Protein AF-A0A7V7MZT5-F1 (afdb_monomer)

Mean predicted aligned error: 3.92 Å

Radius of gyration: 12.06 Å; Cα contacts (8 Å, |Δi|>4): 70; chains: 1; bounding box: 26×33×23 Å

pLDDT: mean 92.18, std 10.27, range [41.91, 97.88]

Nearest PDB structures (foldseek):
  7bwf-assembly1_C  TM=8.085E-01  e=3.974E-01  Staphylococcus aureus
  7cua-assembly1_B  TM=7.584E-01  e=3.243E-01  Staphylococcus aureus subsp. aureus NCTC 8325

Structure (mmCIF, N/CA/C/O backbone):
data_AF-A0A7V7MZT5-F1
#
_entry.id   AF-A0A7V7MZT5-F1
#
loop_
_atom_site.group_PDB
_atom_site.id
_atom_site.type_symbol
_atom_site.label_atom_id
_atom_site.label_alt_id
_atom_site.label_comp_id
_atom_site.label_asym_id
_atom_site.label_entity_id
_atom_site.label_seq_id
_atom_site.pdbx_PDB_ins_code
_atom_site.Cartn_x
_atom_site.Cartn_y
_atom_site.Cartn_z
_atom_site.occupancy
_atom_site.B_iso_or_equiv
_atom_site.auth_seq_id
_atom_site.auth_comp_id
_atom_site.auth_asym_id
_atom_site.auth_atom_id
_atom_site.pdbx_PDB_model_num
ATOM 1 N N . MET A 1 1 ? -6.000 24.950 10.019 1.00 41.91 1 MET A N 1
ATOM 2 C CA . MET A 1 1 ? -6.700 23.649 10.011 1.00 41.91 1 MET A CA 1
ATOM 3 C C . MET A 1 1 ? -5.668 22.616 10.423 1.00 41.91 1 MET A C 1
ATOM 5 O O . MET A 1 1 ? -4.616 22.584 9.801 1.00 41.91 1 MET A O 1
ATOM 9 N N . GLN A 1 2 ? -5.864 21.890 11.525 1.00 47.22 2 GLN A N 1
ATOM 10 C CA . GLN A 1 2 ? -4.967 20.776 11.845 1.00 47.22 2 GLN A CA 1
ATOM 11 C C . GLN A 1 2 ? -5.252 19.677 10.815 1.00 47.22 2 GLN A C 1
ATOM 13 O O . GLN A 1 2 ? -6.333 19.097 10.844 1.00 47.22 2 GLN A O 1
ATOM 18 N N . ASN A 1 3 ? -4.334 19.441 9.872 1.00 56.28 3 ASN A N 1
ATOM 19 C CA . ASN A 1 3 ? -4.401 18.263 9.010 1.00 56.28 3 ASN A CA 1
ATOM 20 C C . ASN A 1 3 ? -4.243 17.045 9.923 1.00 56.28 3 ASN A C 1
ATOM 22 O O . ASN A 1 3 ? -3.140 16.767 10.394 1.00 56.28 3 ASN A O 1
ATOM 26 N N . MET A 1 4 ? -5.343 16.352 10.217 1.00 69.25 4 MET A N 1
ATOM 27 C CA . MET A 1 4 ? -5.283 15.028 10.826 1.00 69.25 4 MET A CA 1
ATOM 28 C C . MET A 1 4 ? -4.600 14.095 9.827 1.00 69.25 4 MET A C 1
ATOM 30 O O . MET A 1 4 ? -5.239 13.595 8.908 1.00 69.25 4 MET A O 1
ATOM 34 N N . LYS A 1 5 ? -3.289 13.906 9.990 1.00 83.06 5 LYS A N 1
ATOM 35 C CA . LYS A 1 5 ? -2.554 12.858 9.290 1.00 83.06 5 LYS A CA 1
ATOM 36 C C . LYS A 1 5 ? -2.774 11.539 10.012 1.00 83.06 5 LYS A C 1
ATOM 38 O O . LYS A 1 5 ? -2.649 11.462 11.235 1.00 83.06 5 LYS A O 1
ATOM 43 N N . TRP A 1 6 ? -3.100 10.513 9.249 1.00 91.69 6 TRP A N 1
ATOM 44 C CA . TRP A 1 6 ? -3.162 9.144 9.727 1.00 91.69 6 TRP A CA 1
ATOM 45 C C . TRP A 1 6 ? -1.746 8.594 9.863 1.00 91.69 6 TRP A C 1
ATOM 47 O O . TRP A 1 6 ? -0.843 8.969 9.120 1.00 91.69 6 TRP A O 1
ATOM 57 N N . THR A 1 7 ? -1.539 7.696 10.821 1.00 93.25 7 THR A N 1
ATOM 58 C CA . THR A 1 7 ? -0.281 6.954 10.937 1.00 93.25 7 THR A CA 1
ATOM 59 C C . THR A 1 7 ? -0.446 5.588 10.291 1.00 93.25 7 THR A C 1
ATOM 61 O O . THR A 1 7 ? -1.244 4.774 10.762 1.00 93.25 7 THR A O 1
ATOM 64 N N . VAL A 1 8 ? 0.336 5.309 9.249 1.00 93.75 8 VAL A N 1
ATOM 65 C CA . VAL A 1 8 ? 0.353 4.001 8.589 1.00 93.75 8 VAL A CA 1
ATOM 66 C C . VAL A 1 8 ? 1.541 3.194 9.101 1.00 93.75 8 VAL A C 1
ATOM 68 O O . VAL A 1 8 ? 2.698 3.556 8.923 1.00 93.75 8 VAL A O 1
ATOM 71 N N . ASN A 1 9 ? 1.260 2.064 9.749 1.00 94.12 9 ASN A N 1
ATOM 72 C CA . ASN A 1 9 ? 2.295 1.200 10.309 1.00 94.12 9 ASN A CA 1
ATOM 73 C C . ASN A 1 9 ? 2.463 -0.071 9.471 1.00 94.12 9 ASN A C 1
ATOM 75 O O . ASN A 1 9 ? 1.612 -0.963 9.469 1.00 94.12 9 ASN A O 1
ATOM 79 N N . LEU A 1 10 ? 3.610 -0.202 8.804 1.00 93.56 10 LEU A N 1
ATOM 80 C CA . LEU A 1 10 ? 3.985 -1.433 8.113 1.00 93.56 10 LEU A CA 1
ATOM 81 C C . LEU A 1 10 ? 4.390 -2.512 9.120 1.00 93.56 10 LEU A C 1
ATOM 83 O O . LEU A 1 10 ? 5.418 -2.426 9.792 1.00 93.56 10 LEU A O 1
ATOM 87 N N . THR A 1 11 ? 3.626 -3.604 9.174 1.00 95.69 11 THR A N 1
ATOM 88 C CA . THR A 1 11 ? 4.057 -4.771 9.953 1.00 95.69 11 THR A CA 1
ATOM 89 C C . THR A 1 11 ? 5.382 -5.317 9.413 1.00 95.69 11 THR A C 1
ATOM 91 O O . THR A 1 11 ? 5.626 -5.340 8.204 1.00 95.69 11 THR A O 1
ATOM 94 N N . ARG A 1 12 ? 6.217 -5.887 10.292 1.00 95.94 12 ARG A N 1
ATOM 95 C CA . ARG A 1 12 ? 7.486 -6.528 9.893 1.00 95.94 12 ARG A CA 1
ATOM 96 C C . ARG A 1 12 ? 7.300 -7.573 8.783 1.00 95.94 12 ARG A C 1
ATOM 98 O O . ARG A 1 12 ? 8.181 -7.758 7.945 1.00 95.94 12 ARG A O 1
ATOM 105 N N . LYS A 1 13 ? 6.159 -8.271 8.779 1.00 95.88 13 LYS A N 1
ATOM 106 C CA . LYS A 1 13 ? 5.796 -9.260 7.753 1.00 95.88 13 LYS A CA 1
ATOM 107 C C . LYS A 1 13 ? 5.457 -8.596 6.417 1.00 95.88 13 LYS A C 1
ATOM 109 O O . LYS A 1 13 ? 5.882 -9.116 5.388 1.00 95.88 13 LYS A O 1
ATOM 114 N N . ALA A 1 14 ? 4.711 -7.491 6.432 1.00 95.00 14 ALA A N 1
ATOM 115 C CA . ALA A 1 14 ? 4.390 -6.721 5.233 1.00 95.00 14 ALA A CA 1
ATOM 116 C C . ALA A 1 14 ? 5.659 -6.128 4.613 1.00 95.00 14 ALA A C 1
ATOM 118 O O . ALA A 1 14 ? 5.932 -6.398 3.448 1.00 95.00 14 ALA A O 1
ATOM 119 N N . TYR A 1 15 ? 6.498 -5.470 5.420 1.00 96.06 15 TYR A N 1
ATOM 120 C CA . TYR A 1 15 ? 7.772 -4.907 4.968 1.00 96.06 15 TYR A CA 1
ATOM 121 C C . TYR A 1 15 ? 8.670 -5.960 4.300 1.00 96.06 15 TYR A C 1
ATOM 123 O O . TYR A 1 15 ? 9.077 -5.806 3.154 1.00 96.06 15 TYR A O 1
ATOM 131 N N . LYS A 1 16 ? 8.892 -7.109 4.959 1.00 97.19 16 LYS A N 1
ATOM 132 C CA . LYS A 1 16 ? 9.698 -8.212 4.397 1.00 97.19 16 LYS A CA 1
ATOM 133 C C . LYS A 1 16 ? 9.151 -8.783 3.087 1.00 97.19 16 LYS A C 1
ATOM 135 O O . LYS A 1 16 ? 9.914 -9.391 2.338 1.00 97.19 16 LYS A O 1
ATOM 140 N N . LYS A 1 17 ? 7.839 -8.692 2.852 1.00 96.19 17 LYS A N 1
ATOM 141 C CA . LYS A 1 17 ? 7.230 -9.102 1.583 1.00 96.19 17 LYS A CA 1
ATOM 142 C C . LYS A 1 17 ? 7.408 -8.020 0.527 1.00 96.19 17 LYS A C 1
ATOM 144 O O . LYS A 1 17 ? 7.767 -8.371 -0.587 1.00 96.19 17 LYS A O 1
ATOM 149 N N . LEU A 1 18 ? 7.193 -6.756 0.890 1.00 95.94 18 LEU A N 1
ATOM 150 C CA . LEU A 1 18 ? 7.266 -5.609 -0.010 1.00 95.94 18 LEU A CA 1
ATOM 151 C C . LEU A 1 18 ? 8.641 -5.490 -0.670 1.00 95.94 18 LEU A C 1
ATOM 153 O O . LEU A 1 18 ? 8.716 -5.488 -1.892 1.00 95.94 18 LEU A O 1
ATOM 157 N N . ILE A 1 19 ? 9.718 -5.550 0.119 1.00 96.62 19 ILE A N 1
ATOM 158 C CA . ILE A 1 19 ? 11.100 -5.433 -0.384 1.00 96.62 19 ILE A CA 1
ATOM 159 C C . ILE A 1 19 ? 11.518 -6.555 -1.354 1.00 96.62 19 ILE A C 1
ATOM 161 O O . ILE A 1 19 ? 12.570 -6.480 -1.977 1.00 96.62 19 ILE A O 1
ATOM 165 N N . LYS A 1 20 ? 10.732 -7.637 -1.449 1.00 96.94 20 LYS A N 1
ATOM 166 C CA . LYS A 1 20 ? 10.966 -8.753 -2.381 1.00 96.94 20 LYS A CA 1
ATOM 167 C C . LYS A 1 20 ? 10.185 -8.608 -3.687 1.00 96.94 20 LYS A C 1
ATOM 169 O O . LYS A 1 20 ? 10.331 -9.450 -4.571 1.00 96.94 20 LYS A O 1
ATOM 174 N N 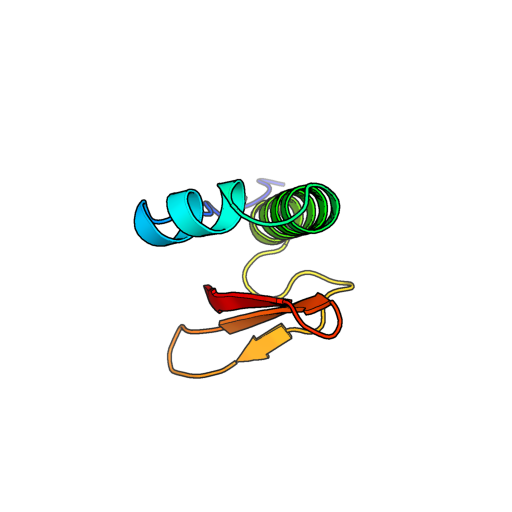. LEU A 1 21 ? 9.298 -7.621 -3.783 1.00 96.31 21 LEU A N 1
ATOM 175 C CA . LEU A 1 21 ? 8.501 -7.370 -4.977 1.00 96.31 21 LEU A CA 1
ATOM 176 C C . LEU A 1 21 ? 9.299 -6.531 -5.984 1.00 96.31 21 LEU A C 1
ATOM 178 O O . LEU A 1 21 ? 10.271 -5.878 -5.603 1.00 96.31 21 LEU A O 1
ATOM 182 N N . PRO A 1 22 ? 8.904 -6.523 -7.269 1.00 97.62 22 PRO A N 1
ATOM 183 C CA . PRO A 1 22 ? 9.508 -5.629 -8.253 1.00 97.62 22 PRO A CA 1
ATOM 184 C C . PRO A 1 22 ? 9.454 -4.169 -7.793 1.00 97.62 22 PRO A C 1
ATOM 186 O O . PRO A 1 22 ? 8.466 -3.777 -7.171 1.00 97.62 22 PRO A O 1
ATOM 189 N N . GLN A 1 23 ? 10.465 -3.371 -8.153 1.00 97.62 23 GLN A N 1
ATOM 190 C CA . GLN A 1 23 ? 10.584 -1.969 -7.727 1.00 97.62 23 GLN A CA 1
ATOM 191 C C . GLN A 1 23 ? 9.305 -1.168 -7.996 1.00 97.62 23 GLN A C 1
ATOM 193 O O . GLN A 1 23 ? 8.767 -0.566 -7.082 1.00 97.62 23 GLN A O 1
ATOM 198 N N . ALA A 1 24 ? 8.718 -1.310 -9.188 1.00 97.31 24 ALA A N 1
ATOM 199 C CA . ALA A 1 24 ? 7.462 -0.646 -9.540 1.00 97.31 24 ALA A CA 1
ATOM 200 C C . ALA A 1 24 ? 6.296 -0.935 -8.567 1.00 97.31 24 ALA A C 1
ATOM 202 O O . ALA A 1 24 ? 5.385 -0.128 -8.437 1.00 97.31 24 ALA A O 1
ATOM 203 N N . ILE A 1 25 ? 6.283 -2.090 -7.892 1.00 97.62 25 ILE A N 1
ATOM 204 C CA . ILE A 1 25 ? 5.262 -2.412 -6.881 1.00 97.62 25 ILE A CA 1
ATOM 205 C C . ILE A 1 25 ? 5.605 -1.798 -5.526 1.00 97.62 25 ILE A C 1
ATOM 207 O O . ILE A 1 25 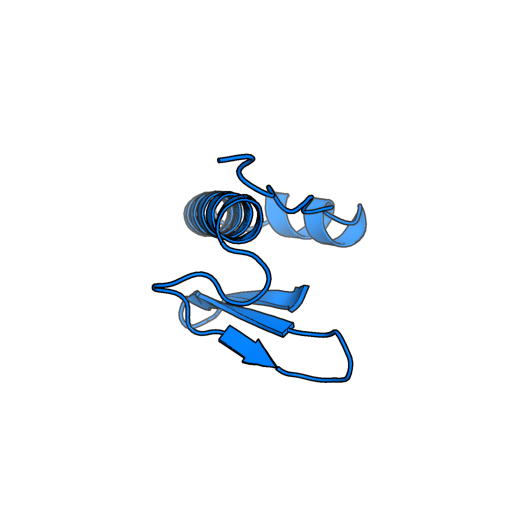? 4.693 -1.462 -4.776 1.00 97.62 25 ILE A O 1
ATOM 211 N N . GLN A 1 26 ? 6.895 -1.667 -5.218 1.00 97.75 26 GLN A N 1
ATOM 212 C CA . GLN A 1 26 ? 7.361 -0.948 -4.036 1.00 97.75 26 GLN A CA 1
ATOM 213 C C . GLN A 1 26 ? 6.990 0.532 -4.154 1.00 97.75 26 GLN A C 1
ATOM 215 O O . GLN A 1 26 ? 6.302 1.037 -3.277 1.00 97.75 26 GLN A O 1
ATOM 220 N N . ASP A 1 27 ? 7.271 1.151 -5.302 1.00 97.88 27 ASP A N 1
ATOM 221 C CA . ASP A 1 27 ? 6.931 2.553 -5.576 1.00 97.88 27 ASP A CA 1
ATOM 222 C C . ASP A 1 27 ? 5.413 2.807 -5.468 1.00 97.88 27 ASP A C 1
ATOM 224 O O . ASP A 1 27 ? 4.970 3.788 -4.874 1.00 97.88 27 ASP A O 1
ATOM 228 N N . LEU A 1 28 ? 4.589 1.890 -5.995 1.00 97.44 28 LEU A N 1
ATOM 229 C CA . LEU A 1 28 ? 3.129 1.966 -5.855 1.00 97.44 28 LEU A CA 1
ATOM 230 C C . LEU A 1 28 ? 2.664 1.813 -4.403 1.00 97.44 28 LEU A C 1
ATOM 232 O O . LEU A 1 28 ? 1.666 2.419 -4.019 1.00 97.44 28 LEU A O 1
ATOM 236 N N . ALA A 1 29 ? 3.337 0.983 -3.607 1.00 97.00 29 ALA A N 1
ATOM 237 C CA . ALA A 1 29 ? 3.007 0.835 -2.196 1.00 97.00 29 ALA A CA 1
ATOM 238 C C . ALA A 1 29 ? 3.394 2.085 -1.400 1.00 97.00 29 ALA A C 1
ATOM 240 O O . ALA A 1 29 ? 2.613 2.500 -0.551 1.00 97.00 29 ALA A O 1
ATOM 241 N N . ASP A 1 30 ? 4.535 2.704 -1.703 1.00 97.00 30 ASP A N 1
ATOM 242 C CA . ASP A 1 30 ? 4.974 3.947 -1.065 1.00 97.00 30 ASP A CA 1
ATOM 243 C C . ASP A 1 30 ? 4.005 5.100 -1.373 1.00 97.00 30 ASP A C 1
ATOM 245 O O . ASP A 1 30 ? 3.600 5.824 -0.463 1.00 97.00 30 ASP A O 1
ATOM 249 N N . LEU A 1 31 ? 3.537 5.205 -2.625 1.00 96.88 31 LEU A N 1
ATOM 250 C CA . LEU A 1 31 ? 2.464 6.132 -3.011 1.00 96.88 31 LEU A CA 1
ATOM 251 C C . LEU A 1 31 ? 1.174 5.860 -2.228 1.00 96.88 31 LEU A C 1
ATOM 253 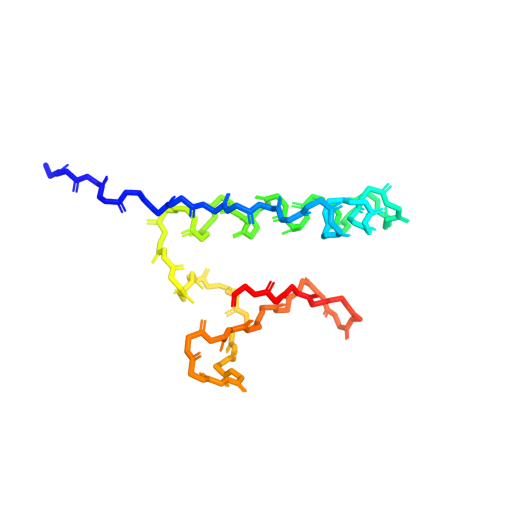O O . LEU A 1 31 ? 0.617 6.769 -1.619 1.00 96.88 31 LEU A O 1
ATOM 257 N N . ALA A 1 32 ? 0.730 4.600 -2.184 1.00 96.44 32 ALA A N 1
ATOM 258 C CA . ALA A 1 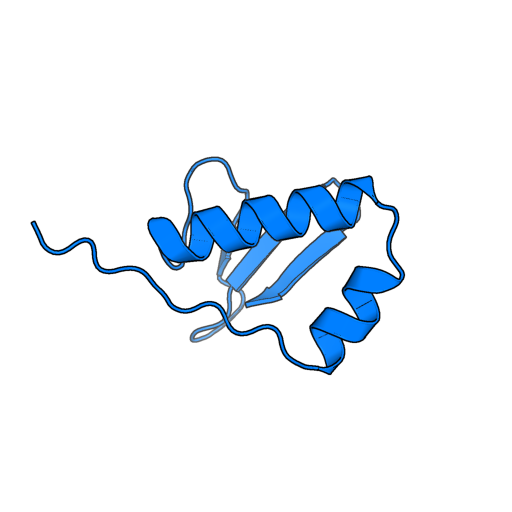32 ? -0.475 4.229 -1.449 1.00 96.44 32 ALA A CA 1
ATOM 259 C C . ALA A 1 32 ? -0.361 4.540 0.052 1.00 96.44 32 ALA A C 1
ATOM 261 O O . ALA A 1 32 ? -1.342 4.949 0.663 1.00 96.44 32 ALA A O 1
ATOM 262 N N . ILE A 1 33 ? 0.815 4.350 0.657 1.00 95.94 33 ILE A N 1
ATOM 263 C CA . ILE A 1 33 ? 1.069 4.685 2.064 1.00 95.94 33 ILE A CA 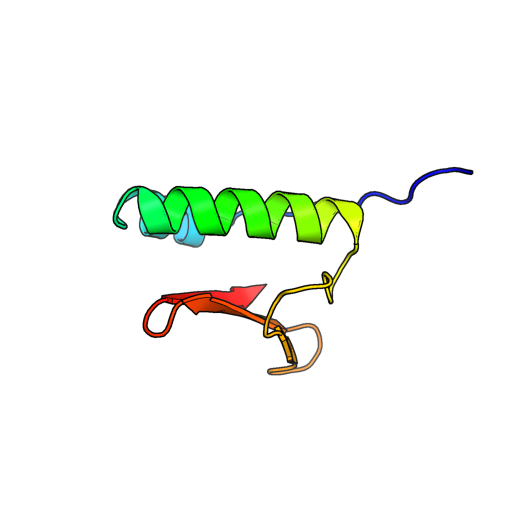1
ATOM 264 C C . ILE A 1 33 ? 0.962 6.193 2.275 1.00 95.94 33 ILE A C 1
ATOM 266 O O . ILE A 1 33 ? 0.236 6.608 3.174 1.00 95.94 33 ILE A O 1
ATOM 270 N N . SER A 1 34 ? 1.608 6.999 1.429 1.00 95.56 34 SER A N 1
ATOM 271 C CA . SER A 1 34 ? 1.520 8.463 1.502 1.00 95.56 34 SER A CA 1
ATOM 272 C C . SER A 1 34 ? 0.068 8.946 1.416 1.00 95.56 34 SER A C 1
ATOM 274 O O . SER A 1 34 ? -0.364 9.770 2.222 1.00 95.56 34 SER A O 1
ATOM 276 N N . ASP A 1 35 ? -0.713 8.391 0.487 1.00 95.50 35 ASP A N 1
ATOM 277 C CA . ASP A 1 35 ? -2.119 8.766 0.330 1.00 95.50 35 ASP A CA 1
ATOM 278 C C . ASP A 1 35 ? -2.980 8.313 1.519 1.00 95.50 35 ASP A C 1
ATOM 280 O O . ASP A 1 35 ? -3.879 9.039 1.940 1.00 95.50 35 ASP A O 1
ATOM 284 N N . LEU A 1 36 ? -2.706 7.140 2.100 1.00 95.25 36 LEU A N 1
ATOM 285 C CA . LEU A 1 36 ? -3.377 6.670 3.317 1.00 95.25 36 LEU A CA 1
ATOM 286 C C . LEU A 1 36 ? -3.064 7.570 4.520 1.00 95.25 36 LEU A C 1
ATOM 288 O O . LEU A 1 36 ? -3.957 7.858 5.315 1.00 95.25 36 LEU A O 1
ATOM 292 N N . GLU A 1 37 ? -1.819 8.029 4.656 1.00 95.44 37 GLU A N 1
ATOM 293 C CA . GLU A 1 37 ? -1.409 8.958 5.714 1.00 95.44 37 GLU A CA 1
ATOM 294 C C . GLU A 1 37 ? -2.090 10.326 5.576 1.00 95.44 37 GLU A C 1
ATOM 296 O O . GLU A 1 37 ? -2.421 10.961 6.579 1.00 95.44 37 GLU A O 1
ATOM 301 N N . GLU A 1 38 ? -2.333 10.788 4.351 1.00 94.38 38 GLU A N 1
ATOM 302 C CA . GLU A 1 38 ? -2.956 12.087 4.095 1.00 94.38 38 GLU A CA 1
ATOM 303 C C . GLU A 1 38 ? -4.490 12.043 4.124 1.00 94.38 38 GLU A C 1
ATOM 305 O O . GLU A 1 38 ? -5.124 12.930 4.698 1.00 94.38 38 GLU A O 1
ATOM 310 N N . GLN A 1 39 ? -5.093 11.017 3.524 1.00 93.88 39 GLN A N 1
ATOM 311 C CA . GLN A 1 39 ? -6.526 10.970 3.210 1.00 93.88 39 GLN A CA 1
ATOM 312 C C . GLN A 1 39 ? -7.296 9.953 4.068 1.00 93.88 39 GLN A C 1
ATOM 314 O O . GLN A 1 39 ? -8.529 9.960 4.096 1.00 93.88 39 GLN A O 1
ATOM 319 N N . GLY A 1 40 ? -6.589 9.095 4.806 1.00 92.00 40 GLY A N 1
ATOM 320 C CA . GLY A 1 40 ? -7.171 8.083 5.682 1.00 92.00 40 GLY A CA 1
ATOM 321 C C . GLY A 1 40 ? -7.565 6.800 4.966 1.00 92.00 40 GLY A C 1
ATOM 322 O O . GLY A 1 40 ? -7.022 6.457 3.927 1.00 92.00 40 GLY A O 1
ATOM 323 N N . ILE A 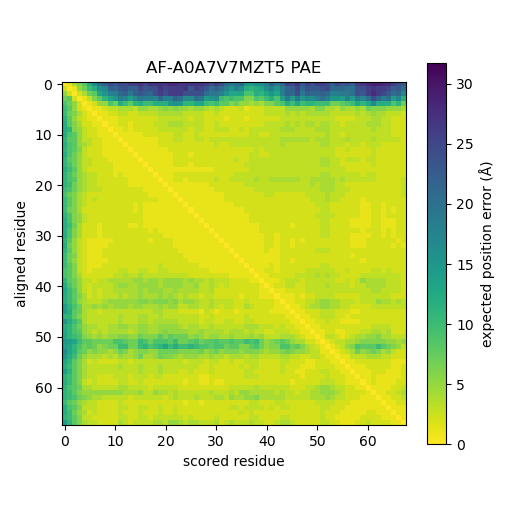1 41 ? -8.524 6.066 5.535 1.00 90.94 41 ILE A N 1
ATOM 324 C CA . ILE A 1 41 ? -8.880 4.687 5.139 1.00 90.94 41 ILE A CA 1
ATOM 325 C C . ILE A 1 41 ? -9.392 4.514 3.699 1.00 90.94 41 ILE A C 1
ATOM 327 O O . ILE A 1 41 ? -9.586 3.384 3.262 1.00 90.94 41 ILE A O 1
ATOM 331 N N . ASN A 1 42 ? -9.685 5.599 2.982 1.00 91.06 42 ASN A N 1
ATOM 332 C CA . ASN A 1 42 ? -10.183 5.541 1.613 1.00 91.06 42 ASN A CA 1
ATOM 333 C C . ASN A 1 42 ? -9.565 6.656 0.753 1.00 91.06 42 ASN A C 1
ATOM 335 O O . ASN A 1 42 ? -10.241 7.648 0.468 1.00 91.06 42 ASN A O 1
ATOM 339 N N . PRO A 1 43 ? -8.285 6.520 0.368 1.00 93.12 43 PRO A N 1
ATOM 340 C CA . PRO A 1 43 ? -7.610 7.519 -0.439 1.00 93.12 43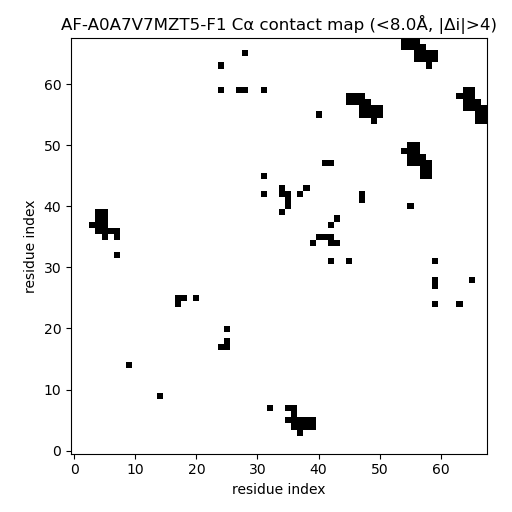 PRO A CA 1
ATOM 341 C C . PRO A 1 43 ? -8.189 7.567 -1.855 1.00 93.12 43 PRO A C 1
ATOM 343 O O . PRO A 1 43 ? -8.472 6.543 -2.484 1.00 93.12 43 PRO A O 1
ATOM 346 N N . GLN A 1 44 ? -8.353 8.779 -2.370 1.00 91.75 44 GLN A N 1
ATOM 347 C CA . GLN A 1 44 ? -8.856 9.050 -3.706 1.00 91.75 44 GLN A CA 1
ATOM 348 C C . GLN A 1 44 ? -7.910 8.483 -4.775 1.00 91.75 44 GLN A C 1
ATOM 350 O O . GLN A 1 44 ? -6.693 8.534 -4.646 1.00 91.75 44 GLN A O 1
ATOM 355 N N . GLY A 1 45 ? -8.480 7.944 -5.858 1.00 92.44 45 GLY A N 1
ATOM 356 C CA . GLY A 1 45 ? -7.714 7.385 -6.982 1.00 92.44 45 GLY A CA 1
ATOM 357 C C . GLY A 1 45 ? -7.350 5.906 -6.835 1.00 92.44 45 GLY A C 1
ATOM 358 O O . GLY A 1 45 ? -6.919 5.287 -7.807 1.00 92.44 45 GLY A O 1
ATOM 359 N N . TRP A 1 46 ? -7.599 5.310 -5.669 1.00 95.25 46 TRP A N 1
ATOM 360 C CA . TRP A 1 46 ? -7.333 3.901 -5.417 1.00 95.25 46 TRP A CA 1
ATOM 361 C C . TRP A 1 46 ? -8.604 3.050 -5.448 1.00 95.25 46 TRP A C 1
ATOM 363 O O . TRP A 1 46 ? -9.655 3.440 -4.948 1.00 95.25 46 TRP A O 1
ATOM 373 N N . ASP A 1 47 ? -8.492 1.837 -5.995 1.00 95.12 47 ASP A N 1
ATOM 374 C CA . ASP A 1 47 ? -9.540 0.818 -5.862 1.00 95.12 47 ASP A CA 1
ATOM 375 C C . ASP A 1 47 ? -9.431 0.169 -4.478 1.00 95.12 47 ASP A C 1
ATOM 377 O O . ASP A 1 47 ? -8.639 -0.765 -4.269 1.00 95.12 47 ASP A O 1
ATOM 381 N N . THR A 1 48 ? -10.194 0.721 -3.533 1.00 95.19 48 THR A N 1
ATOM 382 C CA . THR A 1 48 ? -10.322 0.243 -2.159 1.00 95.19 48 THR A CA 1
ATOM 383 C C . THR A 1 48 ? -11.592 -0.589 -1.978 1.00 95.19 48 THR A C 1
ATOM 385 O O . THR A 1 48 ? -12.643 -0.337 -2.564 1.00 95.19 48 THR A O 1
ATOM 388 N N . LEU A 1 49 ? -11.507 -1.615 -1.137 1.00 94.31 49 LEU A N 1
ATOM 389 C CA . LEU A 1 49 ? -12.635 -2.458 -0.767 1.00 94.31 49 LEU A CA 1
ATOM 390 C C . LEU A 1 49 ? -12.560 -2.761 0.726 1.00 94.31 49 LEU A C 1
ATOM 392 O O . LEU A 1 49 ? -11.528 -3.231 1.206 1.00 94.31 49 LEU A O 1
ATOM 396 N N . LYS A 1 50 ? -13.661 -2.552 1.449 1.00 93.69 50 LYS A N 1
ATOM 397 C CA . LYS A 1 50 ? -13.795 -3.003 2.837 1.00 93.69 50 LYS A CA 1
ATOM 398 C C . LYS A 1 50 ? -13.937 -4.526 2.858 1.00 93.69 50 LYS A C 1
ATOM 400 O O . LYS A 1 50 ? -14.850 -5.067 2.239 1.00 93.69 50 LYS A O 1
ATOM 405 N N . THR A 1 51 ? -13.026 -5.218 3.536 1.00 92.06 51 THR A N 1
ATOM 406 C CA . THR A 1 51 ? -12.983 -6.692 3.576 1.00 92.06 51 THR A CA 1
ATOM 407 C C . THR A 1 51 ? -13.440 -7.282 4.903 1.00 92.06 51 THR A C 1
ATOM 409 O O . THR A 1 51 ? -13.636 -8.491 4.985 1.00 92.06 51 THR A O 1
ATOM 412 N N . GLY A 1 52 ? -13.628 -6.453 5.926 1.00 89.44 52 GLY A N 1
ATOM 413 C CA . GLY A 1 52 ? -14.083 -6.880 7.241 1.00 89.44 52 GLY A CA 1
ATOM 414 C C . GLY A 1 52 ? -14.361 -5.698 8.158 1.00 89.44 52 GLY A C 1
ATOM 415 O O . GLY A 1 52 ? -14.442 -4.544 7.724 1.00 89.44 52 GLY A O 1
ATOM 416 N N . GLU A 1 53 ? -14.511 -5.984 9.444 1.00 89.38 53 GLU A N 1
ATOM 417 C CA . GLU A 1 53 ? -14.603 -4.947 10.462 1.00 89.38 53 GLU A CA 1
ATOM 418 C C . GLU A 1 53 ? -13.214 -4.344 10.695 1.00 89.38 53 GLU A C 1
ATOM 420 O O . GLU A 1 53 ? -12.305 -5.015 11.168 1.00 89.38 53 GLU A O 1
ATOM 425 N N . GLY A 1 54 ? -13.029 -3.092 10.270 1.00 87.88 54 GLY A N 1
ATOM 426 C CA . GLY A 1 54 ? -11.741 -2.399 10.366 1.00 87.88 54 GLY A CA 1
ATOM 427 C C . GLY A 1 54 ? -10.676 -2.848 9.360 1.00 87.88 54 GLY A C 1
ATOM 428 O O . GLY A 1 54 ? -9.584 -2.303 9.396 1.00 87.88 54 GLY A O 1
ATOM 429 N N . GLU A 1 55 ? -10.985 -3.782 8.454 1.00 91.81 55 GLU A N 1
ATOM 430 C CA . GLU A 1 55 ? -10.048 -4.239 7.422 1.00 91.81 55 GLU A CA 1
ATOM 431 C C . GLU A 1 55 ? -10.421 -3.727 6.031 1.00 91.81 55 GLU A C 1
ATOM 433 O O . GLU A 1 55 ? -11.566 -3.867 5.575 1.00 91.81 55 GLU A O 1
ATOM 438 N N . TYR A 1 56 ? -9.415 -3.235 5.318 1.00 94.94 56 TYR A N 1
ATOM 439 C CA . TYR A 1 56 ? -9.518 -2.733 3.960 1.00 94.94 56 TYR A CA 1
ATOM 440 C C . TYR A 1 56 ? -8.478 -3.383 3.051 1.00 94.94 56 TYR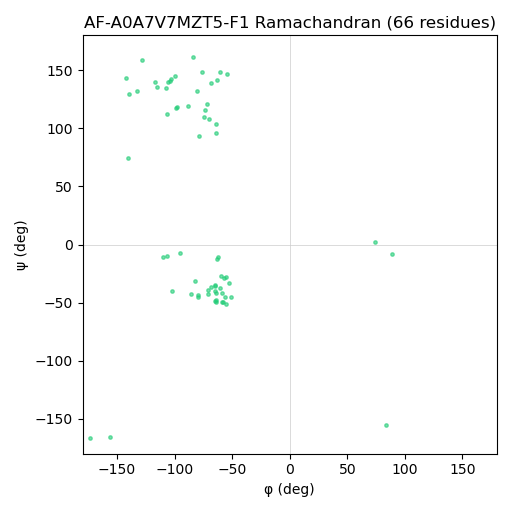 A C 1
ATOM 442 O O . TYR A 1 56 ? -7.448 -3.931 3.458 1.00 94.94 56 TYR A O 1
ATOM 450 N N . ARG A 1 57 ? -8.762 -3.328 1.753 1.00 94.62 57 ARG A N 1
ATOM 451 C CA . ARG A 1 57 ? -7.857 -3.766 0.700 1.00 94.62 57 ARG A CA 1
ATOM 452 C C . ARG A 1 57 ? -7.779 -2.708 -0.379 1.00 94.62 57 ARG A C 1
ATOM 454 O O . ARG A 1 57 ? -8.811 -2.313 -0.895 1.00 94.62 57 ARG A O 1
ATOM 461 N N . LEU A 1 58 ? -6.571 -2.365 -0.802 1.00 95.94 58 LEU A N 1
ATOM 462 C CA . LEU A 1 58 ? -6.293 -1.460 -1.914 1.00 95.94 58 LEU A CA 1
ATOM 463 C C . LEU A 1 58 ? -5.559 -2.197 -3.036 1.00 95.94 58 LEU A C 1
ATOM 465 O O . LEU A 1 58 ? -4.704 -3.054 -2.789 1.00 95.94 58 LEU A O 1
ATOM 469 N N . ARG A 1 59 ? -5.918 -1.913 -4.288 1.00 96.75 59 ARG A N 1
ATOM 470 C CA . ARG A 1 59 ? -5.284 -2.514 -5.468 1.00 96.75 59 ARG A CA 1
ATOM 471 C C . ARG A 1 59 ? -4.071 -1.691 -5.908 1.00 96.75 59 ARG A C 1
ATOM 473 O O . ARG A 1 59 ? -4.240 -0.557 -6.325 1.00 96.75 59 ARG A O 1
ATOM 480 N N . LEU A 1 60 ? -2.880 -2.295 -5.896 1.00 95.75 60 LEU A N 1
ATOM 481 C CA . LEU A 1 60 ? -1.669 -1.680 -6.460 1.00 95.75 60 LEU A CA 1
ATOM 482 C C . LEU A 1 60 ? -1.653 -1.839 -7.985 1.00 95.75 60 LEU A C 1
ATOM 484 O O . LEU A 1 60 ? -1.399 -0.898 -8.721 1.00 95.75 60 LEU A O 1
ATOM 488 N N . ASN A 1 61 ? -1.969 -3.041 -8.473 1.00 94.94 61 ASN A N 1
ATOM 489 C CA . ASN A 1 61 ? -2.227 -3.306 -9.888 1.00 94.94 61 ASN A CA 1
ATOM 490 C C . ASN A 1 61 ? -3.106 -4.561 -10.054 1.00 94.94 61 ASN A C 1
ATOM 492 O O . ASN A 1 61 ? -3.681 -5.066 -9.090 1.00 94.94 61 ASN A O 1
ATOM 496 N N . TYR A 1 62 ? -3.205 -5.111 -11.269 1.00 93.81 62 TYR A N 1
ATOM 497 C CA . TYR A 1 62 ? -4.024 -6.303 -11.529 1.00 93.81 62 TYR A CA 1
ATOM 498 C C . TYR A 1 62 ? -3.642 -7.532 -10.673 1.00 93.81 62 TYR A C 1
ATOM 500 O O . TYR A 1 62 ? -4.505 -8.359 -10.371 1.00 93.81 62 TYR A O 1
ATOM 508 N N . ARG A 1 63 ? -2.370 -7.652 -10.262 1.00 94.94 63 ARG A N 1
ATOM 509 C CA . ARG A 1 63 ? -1.816 -8.796 -9.519 1.00 94.94 63 ARG A CA 1
ATOM 510 C C . ARG A 1 63 ? -1.640 -8.516 -8.027 1.00 94.94 63 ARG A C 1
ATOM 512 O O . ARG A 1 63 ? -1.888 -9.405 -7.213 1.00 94.94 63 ARG A O 1
ATOM 519 N N . TYR A 1 64 ? -1.197 -7.315 -7.668 1.00 95.56 64 TYR A N 1
ATOM 520 C CA . TYR A 1 64 ? -0.773 -6.965 -6.315 1.00 95.56 64 TYR A CA 1
ATOM 521 C C . TYR A 1 64 ? -1.797 -6.086 -5.611 1.00 95.56 64 TYR A C 1
ATOM 523 O O . TYR A 1 64 ? -2.404 -5.186 -6.192 1.00 95.56 64 TYR A O 1
ATOM 531 N N . ARG A 1 65 ? -1.993 -6.378 -4.327 1.00 95.44 65 ARG A N 1
ATOM 532 C CA . ARG A 1 65 ? -2.967 -5.715 -3.466 1.00 95.44 65 ARG A CA 1
ATOM 533 C C . ARG A 1 65 ? -2.374 -5.554 -2.075 1.00 95.44 65 ARG A C 1
ATOM 535 O O . ARG A 1 65 ? -1.687 -6.461 -1.602 1.00 95.44 65 ARG A O 1
ATOM 542 N N . MET A 1 66 ? -2.681 -4.439 -1.434 1.00 94.50 66 MET A N 1
ATOM 543 C CA . MET A 1 66 ? -2.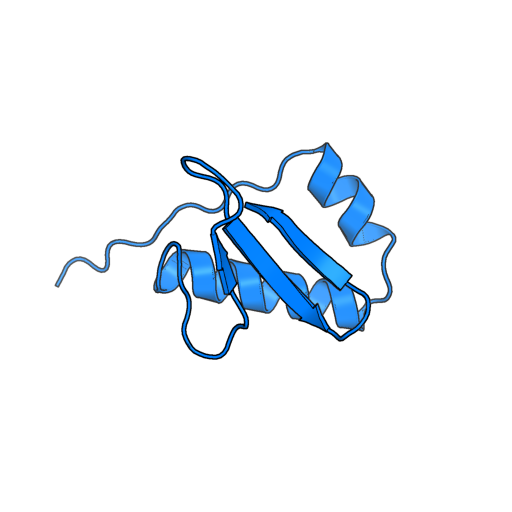297 -4.132 -0.064 1.00 94.50 66 MET A CA 1
ATOM 544 C C . MET A 1 66 ? -3.509 -4.310 0.851 1.00 94.50 66 MET A C 1
ATOM 546 O O . MET A 1 66 ? -4.627 -3.997 0.453 1.00 94.50 66 MET A O 1
ATOM 550 N N . ARG A 1 67 ? -3.298 -4.862 2.047 1.00 94.69 67 ARG A N 1
ATOM 551 C CA . ARG A 1 67 ? -4.316 -4.968 3.101 1.00 94.69 67 ARG A CA 1
ATOM 552 C C . ARG A 1 67 ? -3.869 -4.114 4.275 1.00 94.69 67 ARG A C 1
ATOM 554 O O . ARG A 1 67 ? -2.685 -4.188 4.614 1.00 94.69 67 ARG A O 1
ATOM 561 N N . TYR A 1 68 ? -4.789 -3.352 4.845 1.00 92.44 68 TYR A N 1
ATOM 562 C CA . TYR A 1 68 ? -4.554 -2.452 5.969 1.00 92.44 68 TYR A CA 1
ATOM 563 C C . TYR A 1 68 ? -5.794 -2.358 6.851 1.00 92.44 68 TYR A C 1
ATOM 565 O O . TYR A 1 68 ? -6.892 -2.723 6.365 1.00 92.44 68 TYR A O 1
#

Solvent-accessible surface area (backbone atoms only — not comparable to full-atom values): 4223 Å² total; per-residue (Å²): 131,86,78,73,62,45,86,81,80,77,48,74,69,52,48,65,52,44,79,72,46,60,65,75,56,40,54,45,47,54,52,51,48,54,39,31,21,62,59,32,100,69,34,86,97,54,61,68,44,80,77,55,92,88,32,35,35,37,50,70,53,99,89,45,68,50,76,87

Sequence (68 aa):
MQNMKWTVNLTRKAYKKLIKLPQAIQDLADLAISDLEEQGINPQGWDTLKTGEGEYRLRLNYRYRMRY

Secondary structure (DSSP, 8-state):
----PPPP---HHHHHHHTTS-HHHHHHHHHHHHHHHHH-SS-TTS-EEE-SSS-EEEESSSS-EEE-

Foldseek 3Di:
DPQQFDDDDQDPVNVVVLVPDPPLLVVLVVVVNVQCRRPNPDGPPWDKDAPDDVKIKTDSDPPDIDID